Protein AF-A0A6A4V0P3-F1 (afdb_monomer_lite)

Sequence (86 aa):
MFIHIIAAAIAFFTLRKHKIGKLVPPLMLVVGVAGPLTAGVITSATIAFVYRASAFTMPPFYALLWGCGQTVAGLCLSFSRILATL

Radius of gyration: 18.62 Å; chains: 1; bounding box: 38×26×47 Å

InterPro domains:
  IPR019334 Transmembrane protein 170A/B/YPR153W-like [PF10190] (1-86)
  IPR019334 Transmembrane protein 170A/B/YPR153W-like [PTHR22779] (1-86)

Secondary structure (DSSP, 8-state):
-HHHHHHHHHHHHHHTTSTTTTTHHHHHHHHHHHHHHHHHHHHHHHHHHHHHHTT----HHHHHHHHHHHHHHHHHHHHHHHHHH-

Foldseek 3Di:
DVVVVVVLVVQQVVLCPDPVSNVVSVVCVCVVPVVLVVVVVVQVVVVVVVCVVVVHDQDVVNVVVSVVVSVVVVVVVVVVVVVVVD

Organism: Amphibalanus amphitrite (NCBI:txid1232801)

Structure (mmCIF, N/CA/C/O backbone):
data_AF-A0A6A4V0P3-F1
#
_entry.id   AF-A0A6A4V0P3-F1
#
loop_
_atom_site.group_PDB
_atom_site.id
_atom_site.type_symbol
_atom_site.label_atom_id
_atom_site.label_alt_id
_atom_site.label_comp_id
_atom_site.label_asym_id
_atom_site.label_entity_id
_atom_site.label_seq_id
_atom_site.pdbx_PDB_ins_code
_atom_site.Cartn_x
_atom_site.Cartn_y
_atom_site.Cartn_z
_atom_site.occupancy
_atom_site.B_iso_or_equiv
_atom_site.auth_seq_id
_atom_site.auth_comp_id
_atom_site.auth_asym_id
_atom_site.auth_atom_id
_atom_site.pdbx_PDB_model_num
ATOM 1 N N . MET A 1 1 ? -14.998 -13.685 13.756 1.00 59.78 1 MET A N 1
ATOM 2 C CA . MET A 1 1 ? -15.065 -12.454 12.933 1.00 59.78 1 MET A CA 1
ATOM 3 C C . MET A 1 1 ? -16.370 -11.680 13.107 1.00 59.78 1 MET A C 1
ATOM 5 O O . MET A 1 1 ? -16.303 -10.580 13.633 1.00 59.78 1 MET A O 1
ATOM 9 N N . PHE A 1 2 ? -17.549 -12.230 12.787 1.00 70.31 2 PHE A N 1
ATOM 10 C CA . PHE A 1 2 ? -18.838 -11.519 12.943 1.00 70.31 2 PHE A CA 1
ATOM 11 C C . PHE A 1 2 ? -19.078 -10.922 14.341 1.00 70.31 2 PHE A C 1
ATOM 13 O O . PHE A 1 2 ? -19.450 -9.762 14.475 1.00 70.31 2 PHE A O 1
ATOM 20 N N . ILE A 1 3 ? -18.773 -11.689 15.386 1.00 79.94 3 ILE A N 1
ATOM 21 C CA . ILE A 1 3 ? -18.949 -11.275 16.786 1.00 79.94 3 ILE A CA 1
ATOM 22 C C . ILE A 1 3 ? -18.048 -10.077 17.140 1.00 79.94 3 ILE A C 1
ATOM 24 O O . ILE A 1 3 ? -18.453 -9.185 17.874 1.00 79.94 3 ILE A O 1
ATOM 28 N N . HIS A 1 4 ? -16.837 -10.026 16.574 1.00 76.50 4 HIS A N 1
ATOM 29 C CA . HIS A 1 4 ? -15.890 -8.930 16.804 1.00 76.50 4 HIS A CA 1
ATOM 30 C C . HIS A 1 4 ? -16.316 -7.653 16.076 1.00 76.50 4 HIS A C 1
ATOM 32 O O . HIS A 1 4 ? -16.146 -6.567 16.616 1.00 76.50 4 HIS A O 1
ATOM 38 N N . ILE A 1 5 ? -16.920 -7.774 14.888 1.00 74.62 5 ILE A N 1
ATOM 39 C CA . ILE A 1 5 ? -17.478 -6.631 14.150 1.00 74.62 5 ILE A CA 1
ATOM 40 C C . ILE A 1 5 ? -18.640 -6.012 14.937 1.00 74.62 5 ILE A C 1
ATOM 42 O O . ILE A 1 5 ? -18.700 -4.794 15.094 1.00 74.62 5 ILE A O 1
ATOM 46 N N . ILE A 1 6 ? -19.526 -6.844 15.493 1.00 79.50 6 ILE A N 1
ATOM 47 C CA . ILE A 1 6 ? -20.653 -6.386 16.318 1.00 79.50 6 ILE A CA 1
ATOM 48 C C . ILE A 1 6 ? -20.147 -5.757 17.625 1.00 79.50 6 ILE A C 1
ATOM 50 O O . ILE A 1 6 ? -20.596 -4.674 17.995 1.00 79.50 6 ILE A O 1
ATOM 54 N N . ALA A 1 7 ? -19.169 -6.375 18.294 1.00 76.69 7 ALA A N 1
ATOM 55 C CA . ALA A 1 7 ? -18.552 -5.818 19.497 1.00 76.69 7 ALA A CA 1
ATOM 56 C C . ALA A 1 7 ? -17.856 -4.472 19.224 1.00 76.69 7 ALA A C 1
ATOM 58 O O . ALA A 1 7 ? -18.038 -3.523 19.987 1.00 76.69 7 ALA A O 1
ATOM 59 N N . ALA A 1 8 ? -17.128 -4.355 18.109 1.00 72.00 8 ALA A N 1
ATOM 60 C CA . ALA A 1 8 ? -16.509 -3.105 17.676 1.00 72.00 8 ALA A CA 1
ATOM 61 C C . ALA A 1 8 ? -17.561 -2.024 17.394 1.00 72.00 8 ALA A C 1
ATOM 63 O O . ALA A 1 8 ? -17.383 -0.884 17.819 1.00 72.00 8 ALA A O 1
ATOM 64 N N . ALA A 1 9 ? -18.680 -2.376 16.752 1.00 73.50 9 ALA A N 1
ATOM 65 C CA . ALA A 1 9 ? -19.785 -1.452 16.513 1.00 73.50 9 ALA A CA 1
ATOM 66 C C . ALA A 1 9 ? -20.403 -0.957 17.832 1.00 73.50 9 ALA A C 1
ATOM 68 O O . ALA A 1 9 ? -20.537 0.252 18.030 1.00 73.50 9 ALA A O 1
ATOM 69 N N . ILE A 1 10 ? -20.714 -1.860 18.767 1.00 77.00 10 ILE A N 1
ATOM 70 C CA . ILE A 1 10 ? -21.281 -1.512 20.082 1.00 77.00 10 ILE A CA 1
ATOM 71 C C . ILE A 1 10 ? -20.308 -0.634 20.880 1.00 77.00 10 ILE A C 1
ATOM 73 O O . ILE A 1 10 ? -20.730 0.366 21.467 1.00 77.00 10 ILE A O 1
ATOM 77 N N . ALA A 1 11 ? -19.008 -0.944 20.857 1.00 72.19 11 ALA A N 1
ATOM 78 C CA . ALA A 1 11 ? -17.973 -0.116 21.472 1.00 72.19 11 ALA A CA 1
ATOM 79 C C . ALA A 1 11 ? -17.926 1.289 20.847 1.00 72.19 11 ALA A C 1
ATOM 81 O O . ALA A 1 11 ? -17.895 2.281 21.575 1.00 72.19 11 ALA A O 1
ATOM 82 N N . PHE A 1 12 ? -18.024 1.395 19.517 1.00 70.06 12 PHE A N 1
ATOM 83 C CA . PHE A 1 12 ? -18.076 2.672 18.793 1.00 70.06 12 PHE A CA 1
ATOM 84 C C . PHE A 1 12 ? -19.296 3.523 19.187 1.00 70.06 12 PHE A C 1
ATOM 86 O O . PHE A 1 12 ? -19.184 4.738 19.369 1.00 70.06 12 PHE A O 1
ATOM 93 N N . PHE A 1 13 ? -20.469 2.899 19.345 1.00 70.00 13 PHE A N 1
ATOM 94 C CA . PHE A 1 13 ? -21.689 3.581 19.789 1.00 70.00 13 PHE A CA 1
ATOM 95 C C . PHE A 1 13 ? -21.635 3.978 21.270 1.00 70.00 13 PHE A C 1
ATOM 97 O O . PHE A 1 13 ? -22.079 5.072 21.626 1.00 70.00 13 PHE A O 1
ATOM 104 N N . THR A 1 14 ? -21.046 3.135 22.118 1.00 67.38 14 THR A N 1
ATOM 105 C CA . THR A 1 14 ? -20.942 3.356 23.569 1.00 67.38 14 THR A CA 1
ATOM 106 C C . THR A 1 14 ? -19.942 4.468 23.901 1.00 67.38 14 THR A C 1
ATOM 108 O O . THR A 1 14 ? -20.235 5.342 24.720 1.00 67.38 14 THR A O 1
ATOM 111 N N . LEU A 1 15 ? -18.806 4.530 23.197 1.00 63.94 15 LEU A N 1
ATOM 112 C CA . LEU A 1 15 ? -17.791 5.577 23.375 1.00 63.94 15 LEU A CA 1
ATOM 113 C C . LEU A 1 15 ? -18.255 6.968 22.915 1.00 63.94 15 LEU A C 1
ATOM 115 O O . LEU A 1 15 ? -17.698 7.977 23.354 1.00 63.94 15 LEU A O 1
ATOM 119 N N . ARG A 1 16 ? -19.311 7.052 22.092 1.00 63.16 16 ARG A N 1
ATOM 120 C CA . ARG A 1 16 ? -19.855 8.320 21.579 1.00 63.16 16 ARG A CA 1
ATOM 121 C C . ARG A 1 16 ? -20.410 9.237 22.688 1.00 63.16 16 ARG A C 1
ATOM 123 O O . ARG A 1 16 ? -20.524 10.439 22.458 1.00 63.16 16 ARG A O 1
ATOM 130 N N . LYS A 1 17 ? -20.737 8.696 23.873 1.00 63.47 17 LYS A N 1
ATOM 131 C CA . LYS A 1 17 ? -21.265 9.453 25.029 1.00 63.47 17 LYS A CA 1
ATOM 132 C C . LYS A 1 17 ? -20.186 10.096 25.919 1.00 63.47 17 LYS A C 1
ATOM 134 O O . LYS A 1 17 ? -20.519 10.974 26.709 1.00 63.47 17 LYS A O 1
ATOM 139 N N . HIS A 1 18 ? -18.910 9.721 25.785 1.00 61.59 18 HIS A N 1
ATOM 140 C CA . HIS A 1 18 ? -17.810 10.301 26.569 1.00 61.59 18 HIS A CA 1
ATOM 141 C C . H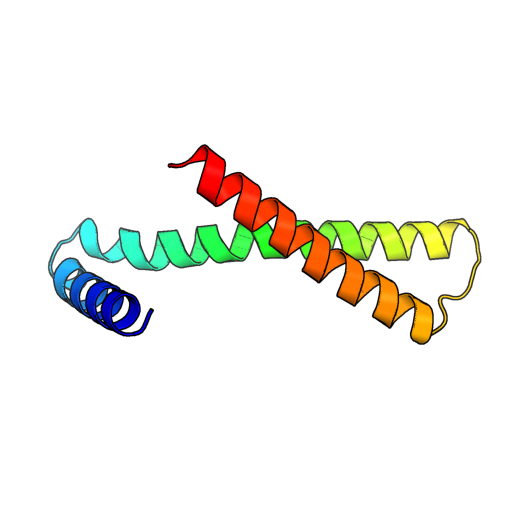IS A 1 18 ? -17.029 11.355 25.767 1.00 61.59 18 HIS A C 1
ATOM 143 O O . HIS A 1 18 ? -16.602 11.094 24.643 1.00 61.59 18 HIS A O 1
ATOM 149 N N . LYS A 1 19 ? -16.768 12.528 26.372 1.00 58.00 19 LYS A N 1
ATOM 150 C CA . LYS A 1 19 ? -16.031 13.652 25.745 1.00 58.00 19 LYS A CA 1
ATOM 151 C C . LYS A 1 19 ? -14.658 13.256 25.169 1.00 58.00 19 LYS A C 1
ATOM 153 O O . LYS A 1 19 ? -14.288 13.776 24.126 1.00 58.00 19 LYS A O 1
ATOM 158 N N . ILE A 1 20 ? -13.940 12.329 25.815 1.00 57.59 20 ILE A N 1
ATOM 159 C CA . ILE A 1 20 ? -12.621 11.824 25.375 1.00 57.59 20 ILE A CA 1
ATOM 160 C C . ILE A 1 20 ? -12.761 10.537 24.536 1.00 57.59 20 ILE A C 1
ATOM 162 O O . ILE A 1 20 ? -12.064 10.360 23.541 1.00 57.59 20 ILE A O 1
ATOM 166 N N . GLY A 1 21 ? -13.719 9.664 24.876 1.00 57.78 21 GLY A N 1
ATOM 167 C CA . GLY A 1 21 ? -13.952 8.389 24.185 1.00 57.78 21 GLY A CA 1
ATOM 168 C C . GLY A 1 21 ? -14.444 8.536 22.743 1.00 57.78 21 GLY A C 1
ATOM 169 O O . GLY A 1 21 ? -14.182 7.667 21.922 1.00 57.78 21 GLY A O 1
ATOM 170 N N . LYS A 1 22 ? -15.088 9.653 22.386 1.00 62.81 22 LYS A N 1
ATOM 171 C CA . LYS A 1 22 ? -15.604 9.892 21.027 1.00 62.81 22 LYS A CA 1
ATOM 172 C C . LYS A 1 22 ? -14.511 9.913 19.945 1.00 62.81 22 LYS A C 1
ATOM 174 O O . LYS A 1 22 ? -14.800 9.558 18.804 1.00 62.81 22 LYS A O 1
ATOM 179 N N . LEU A 1 23 ? -13.289 10.341 20.277 1.00 64.25 23 LEU A N 1
ATOM 180 C CA . LEU A 1 23 ? -12.211 10.522 19.295 1.00 64.25 23 LEU A CA 1
ATOM 181 C C . LEU A 1 23 ? -11.362 9.260 19.089 1.00 64.25 23 LEU A C 1
ATOM 183 O O . LEU A 1 23 ? -10.772 9.094 18.028 1.00 64.25 23 LEU A O 1
ATOM 187 N N . VAL A 1 24 ? -11.323 8.358 20.071 1.00 69.81 24 VAL A N 1
ATOM 188 C CA . VAL A 1 24 ? -10.439 7.181 20.050 1.00 69.81 24 VAL A CA 1
ATOM 189 C C . VAL A 1 24 ? -10.778 6.206 18.905 1.00 69.81 24 VAL A C 1
ATOM 191 O O . VAL A 1 24 ? -9.862 5.835 18.174 1.00 69.81 24 VAL A O 1
ATOM 194 N N . PRO A 1 25 ? -12.050 5.829 18.656 1.00 73.12 25 PRO A N 1
ATOM 195 C CA . PRO A 1 25 ? -12.382 4.876 17.597 1.00 73.12 25 PRO A CA 1
ATOM 196 C C . PRO A 1 25 ? -12.154 5.411 16.167 1.00 73.12 25 PRO A C 1
ATOM 198 O O . PRO A 1 25 ? -11.558 4.694 15.360 1.00 73.12 25 PRO A O 1
ATOM 201 N N . PRO A 1 26 ? -12.535 6.663 15.826 1.00 75.44 26 PRO A N 1
ATOM 202 C CA . PRO A 1 26 ? -12.154 7.270 14.551 1.00 75.44 26 PRO A CA 1
ATOM 203 C C . PRO A 1 26 ? -10.636 7.386 14.382 1.00 75.44 26 PRO A C 1
ATOM 205 O O . PRO A 1 26 ? -10.121 7.103 13.305 1.00 75.44 26 PRO A O 1
ATOM 208 N N . LEU A 1 27 ? -9.907 7.761 15.440 1.00 74.00 27 LEU A N 1
ATOM 209 C CA . LEU A 1 27 ? -8.452 7.909 15.389 1.00 74.00 27 LEU A CA 1
ATOM 210 C C . LEU A 1 27 ? -7.757 6.571 15.107 1.00 74.00 27 LEU A C 1
ATOM 212 O O . LEU A 1 27 ? -6.832 6.519 14.302 1.00 74.00 27 LEU A O 1
ATOM 216 N N . MET A 1 28 ? -8.233 5.478 15.706 1.00 78.00 28 MET A N 1
ATOM 217 C CA . MET A 1 28 ? -7.695 4.137 15.460 1.00 78.00 28 MET A CA 1
ATOM 218 C C . MET A 1 28 ? -7.902 3.683 14.010 1.00 78.00 28 MET A C 1
ATOM 220 O O . MET A 1 28 ? -6.999 3.087 13.425 1.00 78.00 28 MET A O 1
ATOM 224 N N . LEU A 1 29 ? -9.054 4.007 13.410 1.00 78.56 29 LEU A N 1
ATOM 225 C CA . LEU A 1 29 ? -9.298 3.764 11.985 1.00 78.56 29 LEU A CA 1
ATOM 226 C C . LEU A 1 29 ? -8.364 4.595 11.104 1.00 78.56 29 LEU A C 1
ATOM 228 O O . LEU A 1 29 ? -7.763 4.057 10.177 1.00 78.56 29 LEU A O 1
ATOM 232 N N . VAL A 1 30 ? -8.202 5.884 11.412 1.00 81.12 30 VAL A N 1
ATOM 233 C CA . VAL A 1 30 ? -7.312 6.772 10.654 1.00 81.12 30 VAL A CA 1
ATOM 234 C C . VAL A 1 30 ? -5.874 6.267 10.713 1.00 81.12 30 VAL A C 1
ATOM 236 O O . VAL A 1 30 ? -5.251 6.112 9.671 1.00 81.12 30 VAL A O 1
ATOM 239 N N . VAL A 1 31 ? -5.350 5.939 11.894 1.00 80.31 31 VAL A N 1
ATOM 240 C CA . VAL A 1 31 ? -3.974 5.434 12.042 1.00 80.31 31 VAL A CA 1
ATOM 241 C C . VAL A 1 31 ? -3.813 4.046 11.408 1.00 80.31 31 VAL A C 1
ATOM 243 O O . VAL A 1 31 ? -2.783 3.765 10.792 1.00 80.31 31 VAL A O 1
ATOM 246 N N . GLY A 1 32 ? -4.836 3.193 11.509 1.00 76.44 32 GLY A N 1
ATOM 247 C CA . GLY A 1 32 ? -4.850 1.858 10.908 1.00 76.44 32 GLY A CA 1
ATOM 248 C C . GLY A 1 32 ? -4.849 1.863 9.379 1.00 76.44 32 GLY A C 1
ATOM 249 O O . GLY A 1 32 ? -4.352 0.915 8.782 1.00 76.44 32 GLY A O 1
ATOM 250 N N . VAL A 1 33 ? -5.355 2.926 8.749 1.00 79.88 33 VAL A N 1
ATOM 251 C CA . VAL A 1 33 ? -5.451 3.056 7.286 1.00 79.88 33 VAL A CA 1
ATOM 252 C C . VAL A 1 33 ? -4.362 3.969 6.714 1.00 79.88 33 VAL A C 1
ATOM 254 O O . VAL A 1 33 ? -3.797 3.665 5.665 1.00 79.88 33 VAL A O 1
ATOM 257 N N . ALA A 1 34 ? -4.007 5.051 7.410 1.00 83.44 34 ALA A N 1
ATOM 258 C CA . ALA A 1 34 ? -3.026 6.026 6.942 1.00 83.44 34 ALA A CA 1
ATOM 259 C C . ALA A 1 34 ? -1.617 5.432 6.810 1.00 83.44 34 ALA A C 1
ATOM 261 O O . ALA A 1 34 ? -0.952 5.689 5.813 1.00 83.44 34 ALA A O 1
ATOM 262 N N . GLY A 1 35 ? -1.169 4.618 7.773 1.00 83.19 35 GLY A N 1
ATOM 263 C CA . GLY A 1 35 ? 0.158 3.987 7.722 1.00 83.19 35 GLY A CA 1
ATOM 264 C C . GLY A 1 35 ? 0.338 3.038 6.526 1.00 83.19 35 GLY A C 1
ATOM 265 O O . GLY A 1 35 ? 1.292 3.193 5.766 1.00 83.19 35 GLY A O 1
ATOM 266 N N . PRO A 1 36 ? -0.579 2.078 6.307 1.00 83.69 36 PRO A N 1
ATOM 267 C CA . PRO A 1 36 ? -0.528 1.211 5.131 1.00 83.69 36 PRO A CA 1
ATOM 268 C C . PRO A 1 36 ? -0.665 1.973 3.809 1.00 83.69 36 PRO A C 1
ATOM 270 O O . PRO A 1 36 ? 0.020 1.639 2.844 1.00 83.69 36 PRO A O 1
ATOM 273 N N . LEU A 1 37 ? -1.506 3.015 3.758 1.00 85.56 37 LEU A N 1
ATOM 274 C CA . LEU A 1 37 ? -1.668 3.843 2.559 1.00 85.56 37 LEU A CA 1
ATOM 275 C C . LEU A 1 37 ? -0.381 4.572 2.185 1.00 85.56 37 LEU A C 1
ATOM 277 O O . LEU A 1 37 ? 0.026 4.524 1.026 1.00 85.56 37 LEU A O 1
ATOM 281 N N . THR A 1 38 ? 0.266 5.242 3.140 1.00 88.38 38 THR A N 1
ATOM 282 C CA . THR A 1 38 ? 1.507 5.974 2.855 1.00 88.38 38 THR A CA 1
ATOM 283 C C . THR A 1 38 ? 2.610 5.022 2.419 1.00 88.38 38 THR A C 1
ATOM 285 O O . THR A 1 38 ? 3.282 5.303 1.429 1.00 88.38 38 THR A O 1
ATOM 288 N N . ALA A 1 39 ? 2.741 3.865 3.073 1.00 85.69 39 ALA A N 1
ATOM 289 C CA . ALA A 1 39 ? 3.680 2.827 2.663 1.00 85.69 39 ALA A CA 1
ATOM 290 C C . ALA A 1 39 ? 3.416 2.353 1.221 1.00 85.69 39 ALA A C 1
ATOM 292 O O . ALA A 1 39 ? 4.335 2.357 0.405 1.00 85.69 39 ALA A O 1
ATOM 293 N N . GLY A 1 40 ? 2.164 2.032 0.874 1.00 87.88 40 GLY A N 1
ATOM 294 C CA . GLY A 1 40 ? 1.794 1.595 -0.477 1.00 87.88 40 GLY A CA 1
ATOM 295 C C . GLY A 1 40 ? 2.048 2.655 -1.556 1.00 87.88 40 GLY A C 1
ATOM 296 O O . GLY A 1 40 ? 2.560 2.337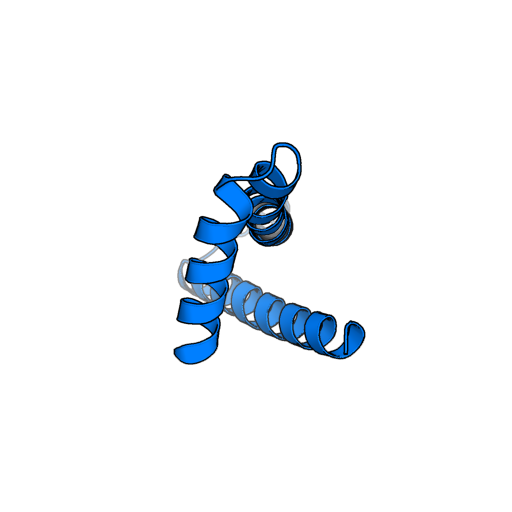 -2.634 1.00 87.88 40 GLY A O 1
ATOM 297 N N . VAL A 1 41 ? 1.754 3.926 -1.260 1.00 91.50 41 VAL A N 1
ATOM 298 C CA . VAL A 1 41 ? 2.028 5.054 -2.168 1.00 91.50 41 VAL A CA 1
ATOM 299 C C . VAL A 1 41 ? 3.529 5.241 -2.369 1.00 91.50 41 VAL A C 1
ATOM 301 O O . VAL A 1 41 ? 3.969 5.368 -3.511 1.00 91.50 41 VAL A O 1
ATOM 304 N N . ILE A 1 42 ? 4.321 5.210 -1.293 1.00 92.81 42 ILE A N 1
ATOM 305 C CA . ILE A 1 42 ? 5.782 5.340 -1.369 1.00 92.81 42 ILE A CA 1
ATOM 306 C C . ILE A 1 42 ? 6.361 4.204 -2.210 1.00 92.81 42 ILE A C 1
ATOM 308 O O . ILE A 1 42 ? 7.081 4.475 -3.167 1.00 92.81 42 ILE A O 1
ATOM 312 N N . THR A 1 43 ? 6.006 2.948 -1.924 1.00 91.31 43 THR A N 1
ATOM 313 C CA . THR A 1 43 ? 6.518 1.798 -2.684 1.00 91.31 43 THR A CA 1
ATOM 314 C C . THR A 1 43 ? 6.143 1.888 -4.164 1.00 91.31 43 THR A C 1
ATOM 316 O O . THR A 1 43 ? 6.982 1.635 -5.027 1.00 91.31 43 THR A O 1
ATOM 319 N N . SER A 1 44 ? 4.916 2.303 -4.481 1.00 90.75 44 SER A N 1
ATOM 320 C CA . SER A 1 44 ? 4.472 2.474 -5.871 1.00 90.75 44 SER A CA 1
ATOM 321 C C . SER A 1 44 ? 5.225 3.596 -6.588 1.00 90.75 44 SER A C 1
ATOM 323 O O . SER A 1 44 ? 5.668 3.415 -7.724 1.00 90.75 44 SER A O 1
ATOM 325 N N . ALA A 1 45 ? 5.436 4.729 -5.915 1.00 92.38 45 ALA A N 1
ATOM 326 C CA . ALA A 1 45 ? 6.227 5.837 -6.440 1.00 92.38 45 ALA A CA 1
ATOM 327 C C . ALA A 1 45 ? 7.692 5.431 -6.669 1.00 92.38 45 ALA A C 1
ATOM 329 O O . ALA A 1 45 ? 8.268 5.777 -7.701 1.00 92.38 45 ALA A O 1
ATOM 330 N N . THR A 1 46 ? 8.282 4.651 -5.759 1.00 93.12 46 THR A N 1
ATOM 331 C CA . THR A 1 46 ? 9.639 4.110 -5.915 1.00 93.12 46 THR A CA 1
ATOM 332 C C . THR A 1 46 ? 9.737 3.190 -7.129 1.00 93.12 46 THR A C 1
ATOM 334 O O . THR A 1 46 ? 10.660 3.345 -7.925 1.00 93.12 46 THR A O 1
ATOM 337 N N . ILE A 1 47 ? 8.781 2.276 -7.327 1.00 91.19 47 ILE A N 1
ATOM 338 C CA . ILE A 1 47 ? 8.769 1.386 -8.500 1.00 91.19 47 ILE A CA 1
ATOM 339 C C . ILE A 1 47 ? 8.673 2.212 -9.788 1.00 91.19 47 ILE A C 1
ATOM 341 O O . ILE A 1 47 ? 9.481 2.025 -10.698 1.00 91.19 47 ILE A O 1
ATOM 345 N N . ALA A 1 48 ? 7.750 3.176 -9.85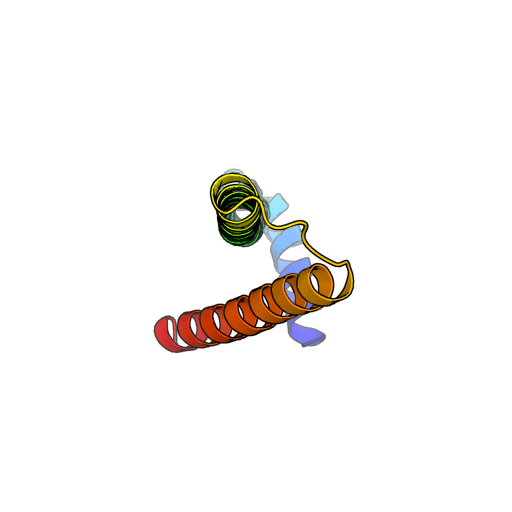0 1.00 89.75 48 ALA A N 1
ATOM 346 C CA . ALA A 1 48 ? 7.613 4.061 -11.006 1.00 89.75 48 ALA A CA 1
ATOM 347 C C . ALA A 1 48 ? 8.899 4.863 -11.283 1.00 89.75 48 ALA A C 1
ATOM 349 O O . ALA A 1 48 ? 9.310 5.001 -12.438 1.00 89.75 48 ALA A O 1
ATOM 350 N N . PHE A 1 49 ? 9.569 5.350 -10.234 1.00 91.00 49 PHE A N 1
ATOM 351 C CA . PHE A 1 49 ? 10.850 6.043 -10.351 1.00 91.00 49 PHE A CA 1
ATOM 352 C C . PHE A 1 49 ? 11.950 5.135 -10.913 1.00 91.00 49 PHE A C 1
ATOM 354 O O . PHE A 1 49 ? 12.675 5.559 -11.808 1.00 91.00 49 PHE A O 1
ATOM 361 N N . VAL A 1 50 ? 12.045 3.884 -10.455 1.00 92.56 50 VAL A N 1
ATOM 362 C CA . VAL A 1 50 ? 13.027 2.908 -10.958 1.00 92.56 50 VAL A CA 1
ATOM 363 C C . VAL A 1 50 ? 12.798 2.595 -12.438 1.00 92.56 50 VAL A C 1
ATOM 365 O O . VAL A 1 50 ? 13.754 2.607 -13.213 1.00 92.56 50 VAL A O 1
ATOM 368 N N . TYR A 1 51 ? 11.551 2.375 -12.866 1.00 90.19 51 TYR A N 1
ATOM 369 C CA . TYR A 1 51 ? 11.241 2.160 -14.288 1.00 90.19 51 TYR A CA 1
ATOM 370 C C . TYR A 1 51 ? 11.585 3.386 -15.139 1.00 90.19 51 TYR A C 1
ATOM 372 O O . TYR A 1 51 ? 12.190 3.260 -16.203 1.00 90.19 51 TYR A O 1
ATOM 380 N N . ARG A 1 52 ? 11.292 4.591 -14.636 1.00 88.31 52 ARG A N 1
ATOM 381 C CA . ARG A 1 52 ? 11.663 5.839 -15.311 1.00 88.31 52 ARG A CA 1
ATOM 382 C C . ARG A 1 52 ? 13.182 6.021 -15.407 1.00 88.31 52 ARG A C 1
ATOM 384 O O . ARG A 1 52 ? 13.671 6.394 -16.467 1.00 88.31 52 ARG A O 1
ATOM 391 N N . ALA A 1 53 ? 13.921 5.763 -14.329 1.00 92.31 53 ALA A N 1
ATOM 392 C CA . ALA A 1 53 ? 15.377 5.911 -14.284 1.00 92.31 53 ALA A CA 1
ATOM 393 C C . ALA A 1 53 ? 16.105 4.871 -15.149 1.00 92.31 53 ALA A C 1
ATOM 395 O O . ALA A 1 53 ? 17.163 5.156 -15.699 1.00 92.31 53 ALA A O 1
ATOM 396 N N . SER A 1 54 ? 15.521 3.681 -15.296 1.00 90.69 54 SER A N 1
ATOM 397 C CA . SER A 1 54 ? 16.063 2.602 -16.126 1.00 90.69 54 SER A CA 1
ATOM 398 C C . SER A 1 54 ? 15.638 2.680 -17.599 1.00 90.69 54 SER A C 1
ATOM 400 O O . SER A 1 54 ? 16.033 1.823 -18.382 1.00 90.69 54 SER A O 1
ATOM 402 N N . ALA A 1 55 ? 14.854 3.697 -17.985 1.00 86.56 55 ALA A N 1
ATOM 403 C CA . ALA A 1 55 ? 14.285 3.874 -19.327 1.00 86.56 55 ALA A CA 1
ATOM 404 C C . ALA A 1 55 ? 13.469 2.666 -19.843 1.00 86.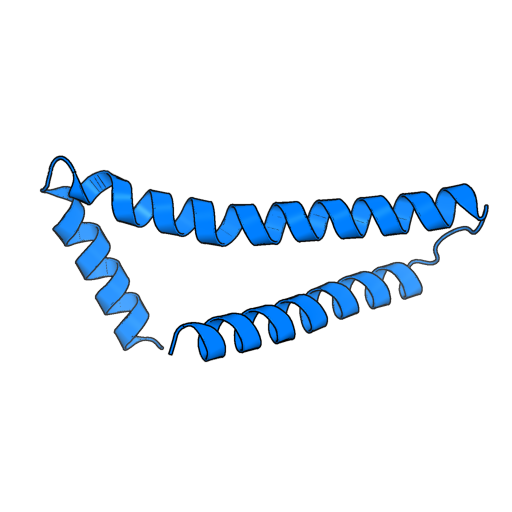56 55 ALA A C 1
ATOM 406 O O . ALA A 1 55 ? 13.196 2.558 -21.039 1.00 86.56 55 ALA A O 1
ATOM 407 N N . PHE A 1 56 ? 13.034 1.778 -18.945 1.00 86.38 56 PHE A N 1
ATOM 408 C CA . PHE A 1 56 ? 12.193 0.637 -19.282 1.00 86.38 56 PHE A CA 1
ATOM 409 C C . PHE A 1 56 ? 10.715 1.014 -19.207 1.00 86.38 56 PHE A C 1
ATOM 411 O O . PHE A 1 56 ? 10.233 1.569 -18.219 1.00 86.38 56 PHE A O 1
ATOM 418 N N . THR A 1 57 ? 9.962 0.661 -20.246 1.00 84.25 57 THR A N 1
ATOM 419 C CA . THR A 1 57 ? 8.505 0.804 -20.243 1.00 84.25 57 THR A CA 1
ATOM 420 C C . THR A 1 57 ? 7.896 -0.342 -19.447 1.00 84.25 57 THR A C 1
ATOM 422 O O . THR A 1 57 ? 8.133 -1.504 -19.764 1.00 84.25 57 THR A O 1
ATOM 425 N N . MET A 1 58 ? 7.118 -0.030 -18.411 1.00 83.75 58 MET A N 1
ATOM 426 C CA . MET A 1 58 ? 6.485 -1.035 -17.556 1.00 83.75 58 MET A CA 1
ATOM 427 C C . MET A 1 58 ? 5.294 -1.687 -18.283 1.00 83.75 58 MET A C 1
ATOM 429 O O . MET A 1 58 ? 4.291 -1.007 -18.516 1.00 83.75 58 MET A O 1
ATOM 433 N N . PRO A 1 59 ? 5.348 -2.989 -18.631 1.00 89.94 59 PRO A N 1
ATOM 434 C CA . PRO A 1 59 ? 4.210 -3.670 -19.240 1.00 89.94 59 PRO A CA 1
ATOM 435 C C . PRO A 1 59 ? 3.082 -3.858 -18.209 1.00 89.94 59 PRO A C 1
ATOM 437 O O . PRO A 1 59 ? 3.367 -4.065 -17.024 1.00 89.94 59 PRO A O 1
ATOM 440 N N . PRO A 1 60 ? 1.804 -3.894 -18.628 1.00 87.50 60 PRO A N 1
ATOM 441 C CA . PRO A 1 60 ? 0.665 -4.026 -17.712 1.00 87.50 60 PRO A CA 1
ATOM 442 C C . PRO A 1 60 ? 0.709 -5.303 -16.855 1.00 87.50 60 PRO A C 1
ATOM 444 O O . PRO A 1 60 ? 0.281 -5.291 -15.703 1.00 87.50 60 PRO A O 1
ATOM 447 N N . PHE A 1 61 ? 1.302 -6.387 -17.363 1.00 89.88 61 PHE A N 1
ATOM 448 C CA . PHE A 1 61 ? 1.507 -7.616 -16.591 1.00 89.88 61 PHE A CA 1
ATOM 449 C C . PHE A 1 61 ? 2.467 -7.427 -15.404 1.00 89.88 61 PHE A C 1
ATOM 451 O O . PHE A 1 61 ? 2.216 -7.926 -14.309 1.00 89.88 61 PHE A O 1
ATOM 458 N N . TYR A 1 62 ? 3.539 -6.650 -15.582 1.00 89.06 62 TYR A N 1
ATOM 459 C CA . TYR A 1 62 ? 4.460 -6.336 -14.488 1.00 89.06 62 TYR A CA 1
ATOM 460 C C . TYR A 1 62 ? 3.815 -5.406 -13.462 1.00 89.06 62 TYR A C 1
ATOM 462 O O . TYR A 1 62 ? 4.095 -5.536 -12.273 1.00 89.06 62 TYR A O 1
ATOM 470 N N . ALA A 1 63 ? 2.933 -4.497 -13.890 1.00 89.62 63 ALA A N 1
ATOM 471 C CA . ALA A 1 63 ? 2.154 -3.669 -12.969 1.00 89.62 63 ALA A CA 1
ATOM 472 C C . ALA A 1 63 ? 1.231 -4.512 -12.085 1.00 89.62 63 ALA A C 1
ATOM 474 O O . ALA A 1 63 ? 1.191 -4.302 -10.872 1.00 89.62 63 ALA A O 1
ATOM 475 N N . LEU A 1 64 ? 0.577 -5.520 -12.668 1.00 90.75 64 LEU A N 1
ATOM 476 C CA . LEU A 1 64 ? -0.221 -6.485 -11.916 1.00 90.75 64 LEU A CA 1
ATOM 477 C C . LEU A 1 64 ? 0.636 -7.255 -10.901 1.00 90.75 64 LEU A C 1
ATOM 479 O O . LEU A 1 64 ? 0.277 -7.322 -9.728 1.00 90.75 64 LEU A O 1
ATOM 483 N N . LEU A 1 65 ? 1.789 -7.785 -11.325 1.00 93.19 65 LEU A N 1
ATOM 484 C CA . LEU A 1 65 ? 2.700 -8.517 -10.439 1.00 93.19 65 LEU A CA 1
ATOM 485 C C . LEU A 1 65 ? 3.205 -7.658 -9.277 1.00 93.19 65 LEU A C 1
ATOM 487 O O . LEU A 1 65 ? 3.198 -8.122 -8.138 1.00 93.19 65 LEU A O 1
ATOM 491 N N . TRP A 1 66 ? 3.598 -6.408 -9.535 1.00 90.88 66 TRP A N 1
ATOM 492 C CA . TRP A 1 66 ? 4.034 -5.487 -8.485 1.00 90.88 66 TRP A CA 1
ATOM 493 C C . TRP A 1 66 ? 2.901 -5.151 -7.507 1.00 90.88 66 TRP A C 1
ATOM 495 O O . TRP A 1 66 ? 3.138 -5.145 -6.300 1.00 90.88 66 TRP A O 1
ATOM 505 N N . GLY A 1 67 ? 1.671 -4.952 -7.989 1.00 91.19 67 GLY A N 1
ATOM 506 C CA . GLY A 1 67 ? 0.500 -4.726 -7.133 1.00 91.19 67 GLY A CA 1
ATOM 507 C C . GLY A 1 67 ? 0.124 -5.946 -6.280 1.00 91.19 67 GLY A C 1
ATOM 508 O O . GLY A 1 67 ? -0.094 -5.828 -5.069 1.00 91.19 67 GLY A O 1
ATOM 509 N N . CYS A 1 68 ? 0.110 -7.144 -6.874 1.00 93.06 68 CYS A N 1
ATOM 510 C CA . CYS A 1 68 ? -0.093 -8.394 -6.137 1.00 93.06 68 CYS A CA 1
ATOM 511 C C . CYS A 1 68 ? 1.021 -8.614 -5.104 1.00 93.06 68 CYS A C 1
ATOM 513 O O . CYS A 1 68 ? 0.732 -8.930 -3.951 1.00 93.06 68 CYS A O 1
ATOM 515 N N . GLY A 1 69 ? 2.278 -8.380 -5.485 1.00 91.75 69 GLY A N 1
ATOM 516 C CA . GLY A 1 69 ? 3.436 -8.487 -4.600 1.00 91.75 69 GLY A CA 1
ATOM 517 C C . GLY A 1 69 ? 3.357 -7.537 -3.406 1.00 91.75 69 GLY A C 1
ATOM 518 O O . GLY A 1 69 ? 3.559 -7.968 -2.272 1.00 91.75 69 GLY A O 1
ATOM 519 N N . GLN A 1 70 ? 2.978 -6.275 -3.628 1.00 89.75 70 GLN A N 1
ATOM 520 C CA . GLN A 1 70 ? 2.737 -5.309 -2.550 1.00 89.75 70 GLN A CA 1
ATOM 521 C C . GLN A 1 70 ? 1.633 -5.777 -1.591 1.00 89.75 70 GLN A C 1
ATOM 523 O O . GLN A 1 70 ? 1.777 -5.636 -0.378 1.00 89.75 70 GLN A O 1
ATOM 528 N N . THR A 1 71 ? 0.559 -6.375 -2.112 1.00 90.19 71 THR A N 1
ATOM 529 C CA . THR A 1 71 ? -0.553 -6.887 -1.293 1.00 90.19 71 THR A CA 1
ATOM 530 C C . THR A 1 71 ? -0.117 -8.073 -0.430 1.00 90.19 71 THR A C 1
ATOM 532 O O . THR A 1 71 ? -0.417 -8.112 0.763 1.00 90.19 71 THR A O 1
ATOM 535 N N . VAL A 1 72 ? 0.637 -9.017 -1.002 1.00 91.75 72 VAL A N 1
ATOM 536 C CA . VAL A 1 72 ? 1.177 -10.176 -0.271 1.00 91.75 72 VAL A CA 1
ATOM 537 C C . VAL A 1 72 ? 2.190 -9.732 0.786 1.00 91.75 72 VAL A C 1
ATOM 539 O O . VAL A 1 72 ? 2.100 -10.160 1.934 1.00 91.75 72 VAL A O 1
ATOM 542 N N . ALA A 1 73 ? 3.109 -8.827 0.442 1.00 88.50 73 ALA A N 1
ATOM 543 C CA . ALA A 1 73 ? 4.066 -8.271 1.396 1.00 88.50 73 ALA A CA 1
ATOM 544 C C . ALA A 1 73 ? 3.355 -7.527 2.539 1.00 88.50 73 ALA A C 1
ATOM 546 O O . ALA A 1 73 ? 3.691 -7.721 3.708 1.00 88.50 73 ALA A O 1
ATOM 547 N N . GLY A 1 74 ? 2.329 -6.734 2.216 1.00 88.12 74 GLY A N 1
ATOM 548 C CA . GLY A 1 74 ? 1.477 -6.072 3.200 1.00 88.12 74 GLY A CA 1
ATOM 549 C C . GLY A 1 74 ? 0.784 -7.066 4.132 1.00 88.12 74 GLY A C 1
ATOM 550 O O . GLY A 1 74 ? 0.784 -6.862 5.345 1.00 88.12 74 GLY A O 1
ATOM 551 N N . LEU A 1 75 ? 0.268 -8.175 3.595 1.00 87.50 75 LEU A N 1
ATOM 552 C CA . LEU A 1 75 ? -0.341 -9.246 4.384 1.00 87.50 75 LEU A CA 1
ATOM 553 C C . LEU A 1 75 ? 0.671 -9.874 5.355 1.00 87.50 75 LEU A C 1
ATOM 555 O O . LEU A 1 75 ? 0.381 -9.977 6.547 1.00 87.50 75 LEU A O 1
ATOM 559 N N . CYS A 1 76 ? 1.864 -10.237 4.875 1.00 86.44 76 CYS A N 1
ATOM 560 C CA . CYS A 1 76 ? 2.936 -10.789 5.707 1.00 86.44 76 CYS A CA 1
ATOM 561 C C . CYS A 1 76 ? 3.331 -9.828 6.837 1.00 86.44 76 CYS A C 1
ATOM 563 O O . CYS A 1 76 ? 3.413 -10.239 7.992 1.00 86.44 76 CYS A O 1
ATOM 565 N N . LEU A 1 77 ? 3.522 -8.541 6.529 1.00 85.19 77 LEU A N 1
ATOM 566 C CA . LEU A 1 77 ? 3.855 -7.522 7.529 1.00 85.19 77 LEU A CA 1
ATOM 567 C C . LEU A 1 77 ? 2.724 -7.320 8.544 1.00 85.19 77 LEU A C 1
ATOM 569 O O . LEU A 1 77 ? 2.990 -7.174 9.738 1.00 85.19 77 LEU A O 1
ATOM 573 N N . SER A 1 78 ? 1.466 -7.355 8.099 1.00 82.00 78 SER A N 1
ATOM 574 C CA . SER A 1 78 ? 0.306 -7.303 8.990 1.00 82.00 78 SER A CA 1
ATOM 575 C C . SER A 1 78 ? 0.260 -8.496 9.944 1.00 82.00 78 SER A C 1
ATOM 577 O O . SER A 1 78 ? 0.026 -8.298 11.135 1.00 82.00 78 SER A O 1
ATOM 579 N N . PHE A 1 79 ? 0.529 -9.714 9.463 1.00 80.31 79 PHE A N 1
ATOM 580 C CA . PHE A 1 79 ? 0.627 -10.897 10.324 1.00 80.31 79 PHE A CA 1
ATOM 581 C C . PHE A 1 79 ? 1.774 -10.782 11.331 1.00 80.31 79 PHE A C 1
ATOM 583 O O . PHE A 1 79 ? 1.554 -11.014 12.519 1.00 80.31 79 PHE A O 1
ATOM 590 N N . SER A 1 80 ? 2.963 -10.358 10.892 1.00 79.56 80 SER A N 1
ATOM 591 C CA . SER A 1 80 ? 4.107 -10.130 11.785 1.00 79.56 80 SER A CA 1
ATOM 592 C C . SER A 1 80 ? 3.799 -9.090 12.859 1.00 79.56 80 SER A C 1
ATOM 594 O O . SER A 1 80 ? 4.206 -9.247 14.007 1.00 79.56 80 SER A O 1
ATOM 596 N N . ARG A 1 81 ? 3.042 -8.042 12.516 1.00 72.00 81 ARG A N 1
ATOM 597 C CA . ARG A 1 81 ? 2.628 -7.021 13.479 1.00 72.00 81 ARG A CA 1
ATOM 598 C C . ARG A 1 81 ? 1.643 -7.571 14.507 1.00 72.00 81 ARG A C 1
ATOM 600 O O . ARG A 1 81 ? 1.821 -7.289 15.683 1.00 72.00 81 ARG A O 1
ATOM 607 N N . ILE A 1 82 ? 0.644 -8.348 14.079 1.00 69.44 82 ILE A N 1
ATOM 608 C CA . ILE A 1 82 ? -0.310 -9.002 14.990 1.00 69.44 82 ILE A CA 1
ATOM 609 C C . ILE A 1 82 ? 0.438 -9.923 15.959 1.00 69.44 82 ILE A C 1
ATOM 611 O O . ILE A 1 82 ? 0.185 -9.856 17.158 1.00 69.44 82 ILE A O 1
ATOM 615 N N . LEU A 1 83 ? 1.389 -10.714 15.448 1.00 59.00 83 LEU A N 1
ATOM 616 C CA . LEU A 1 83 ? 2.217 -11.617 16.247 1.00 59.00 83 LEU A CA 1
ATOM 617 C C . LEU A 1 83 ? 3.107 -10.872 17.253 1.00 59.00 83 LEU A C 1
ATOM 619 O O . LEU A 1 83 ? 3.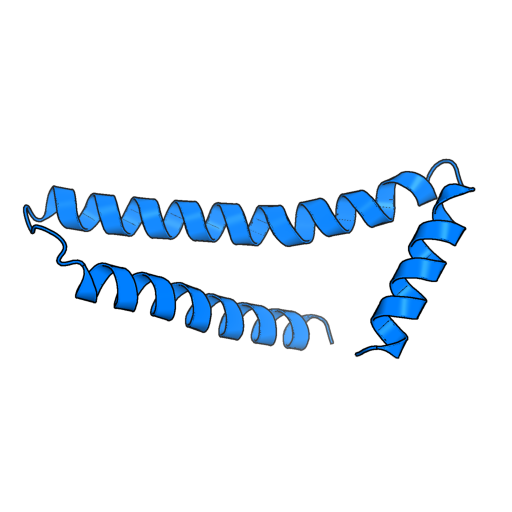284 -11.351 18.360 1.00 59.00 83 LEU A O 1
ATOM 623 N N . ALA A 1 84 ? 3.643 -9.703 16.892 1.00 62.91 84 ALA A N 1
ATOM 624 C CA . ALA A 1 84 ? 4.471 -8.890 17.788 1.00 62.91 84 ALA A CA 1
ATOM 625 C C . ALA A 1 84 ? 3.673 -8.149 18.878 1.00 62.91 84 ALA A C 1
ATOM 627 O O . ALA A 1 84 ? 4.251 -7.704 19.865 1.00 62.91 84 ALA A O 1
ATOM 628 N N . THR A 1 85 ? 2.366 -7.955 18.680 1.00 64.31 85 THR A N 1
ATOM 629 C CA . THR A 1 85 ? 1.474 -7.323 19.669 1.00 64.31 85 THR A CA 1
ATOM 630 C C . THR A 1 85 ? 0.759 -8.310 20.595 1.00 64.31 85 THR A C 1
ATOM 632 O O . THR A 1 85 ? 0.093 -7.848 21.521 1.00 64.31 85 THR A O 1
ATOM 635 N N . LEU A 1 86 ? 0.850 -9.618 20.328 1.00 51.53 86 LEU A N 1
ATOM 6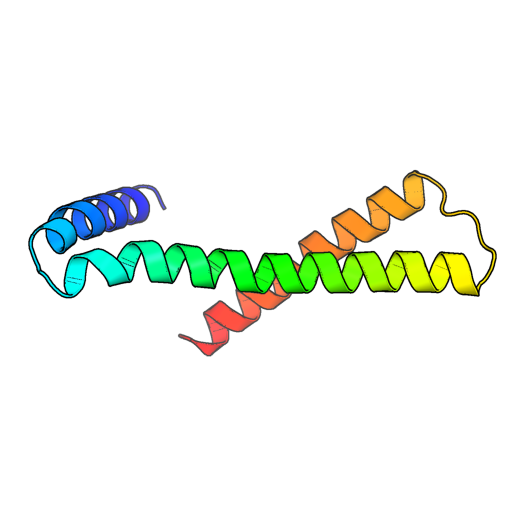36 C CA . LEU A 1 86 ? 0.273 -10.687 21.151 1.00 51.53 86 LEU A CA 1
ATOM 637 C C . LEU A 1 86 ? 1.290 -11.173 22.192 1.00 51.53 86 LEU A C 1
ATOM 639 O O . LEU A 1 86 ? 0.859 -11.424 23.337 1.00 51.53 86 LEU A O 1
#

pLDDT: mean 80.01, std 11.04, range [51.53, 93.19]